Protein AF-A0A9D8TDT0-F1 (afdb_monomer)

Sequence (90 aa):
MENSLFKSVYNPDVLSCIANLSNDEVFTPPELANKIIDMLPQELFENPDTTFLDPCCKSGVFLREIAKRLIKGLEQQIPDLEKRIEHIFS

Structure (mmCIF, N/CA/C/O backbone):
data_AF-A0A9D8TDT0-F1
#
_entry.id   AF-A0A9D8TDT0-F1
#
loop_
_atom_site.group_PDB
_atom_site.id
_atom_site.type_symbol
_atom_site.label_atom_id
_atom_site.label_alt_id
_atom_site.label_comp_id
_atom_site.label_asym_id
_atom_site.label_entity_id
_atom_site.label_seq_id
_atom_site.pdbx_PDB_ins_code
_atom_site.Cartn_x
_atom_site.Cartn_y
_atom_site.Cartn_z
_atom_site.occupancy
_atom_site.B_iso_or_equiv
_atom_site.auth_seq_id
_atom_site.auth_comp_id
_atom_si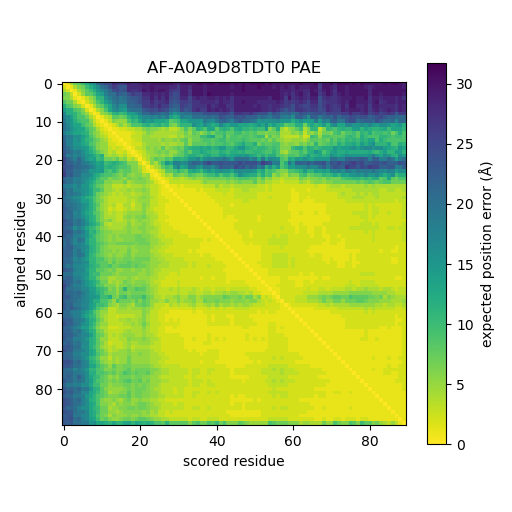te.auth_asym_id
_atom_site.auth_atom_id
_atom_site.pdbx_PDB_model_num
ATOM 1 N N . MET A 1 1 ? 15.304 40.343 2.387 1.00 47.41 1 MET A N 1
ATOM 2 C CA . MET A 1 1 ? 15.051 39.610 1.128 1.00 47.41 1 MET A CA 1
ATOM 3 C C . MET A 1 1 ? 16.013 38.438 1.086 1.00 47.41 1 MET A C 1
ATOM 5 O O . MET A 1 1 ? 17.034 38.498 0.426 1.00 47.41 1 MET A O 1
ATOM 9 N N . GLU A 1 2 ? 15.709 37.407 1.860 1.00 48.09 2 GLU A N 1
ATOM 10 C CA . GLU A 1 2 ? 16.463 36.155 1.925 1.00 48.09 2 GLU A CA 1
ATOM 11 C C . GLU A 1 2 ? 15.439 35.025 2.036 1.00 48.09 2 GLU A C 1
ATOM 13 O O . GLU A 1 2 ? 14.345 35.239 2.556 1.00 48.09 2 GLU A O 1
ATOM 18 N N . ASN A 1 3 ? 15.813 33.851 1.528 1.00 49.75 3 ASN A N 1
ATOM 19 C CA . ASN A 1 3 ? 15.062 32.591 1.522 1.00 49.75 3 ASN A CA 1
ATOM 20 C C . ASN A 1 3 ? 14.094 32.318 0.358 1.00 49.75 3 ASN A C 1
ATOM 22 O O . ASN A 1 3 ? 13.123 31.589 0.515 1.00 49.75 3 ASN A O 1
ATOM 26 N N . SER A 1 4 ? 14.450 32.746 -0.860 1.00 54.66 4 SER A N 1
ATOM 27 C CA . SER A 1 4 ? 14.061 31.996 -2.075 1.00 54.66 4 SER A CA 1
ATOM 28 C C . SER A 1 4 ? 15.078 30.894 -2.442 1.00 54.66 4 SER A C 1
ATOM 30 O O . SER A 1 4 ? 14.868 30.178 -3.420 1.00 54.66 4 SER A O 1
ATOM 32 N N . LEU A 1 5 ? 16.181 30.756 -1.689 1.00 50.47 5 LEU A N 1
ATOM 33 C CA . LEU A 1 5 ? 17.258 29.794 -1.969 1.00 50.47 5 LEU A CA 1
ATOM 34 C C . LEU A 1 5 ? 16.940 28.368 -1.475 1.00 50.47 5 LEU A C 1
ATOM 36 O O . LEU A 1 5 ? 17.522 27.410 -1.965 1.00 50.47 5 LEU A O 1
ATOM 40 N N . PHE A 1 6 ? 15.956 28.209 -0.583 1.00 50.19 6 PHE A N 1
ATOM 41 C CA . PHE A 1 6 ? 15.403 26.909 -0.172 1.00 50.19 6 PHE A CA 1
ATOM 42 C C . PHE A 1 6 ? 14.207 26.491 -1.041 1.00 50.19 6 PHE A C 1
ATOM 44 O O . PHE A 1 6 ? 13.249 25.889 -0.556 1.00 50.19 6 PHE A O 1
ATOM 51 N N . LYS A 1 7 ? 14.223 26.839 -2.334 1.00 47.53 7 LYS A N 1
ATOM 52 C CA . LYS A 1 7 ? 13.244 26.343 -3.307 1.00 47.53 7 LYS A CA 1
ATOM 53 C C . LYS A 1 7 ? 13.470 24.835 -3.459 1.00 47.53 7 LYS A C 1
ATOM 55 O O . LYS A 1 7 ? 14.328 24.430 -4.227 1.00 47.53 7 LYS A O 1
ATOM 60 N N . SER A 1 8 ? 12.755 24.060 -2.640 1.00 58.59 8 SER A N 1
ATOM 61 C CA . SER A 1 8 ? 12.599 22.601 -2.662 1.00 58.59 8 SER A CA 1
ATOM 62 C C . SER A 1 8 ? 13.863 21.832 -3.051 1.00 58.59 8 SER A C 1
ATOM 64 O O . SER A 1 8 ? 14.152 21.682 -4.238 1.00 58.59 8 SER A O 1
ATOM 66 N N . VAL A 1 9 ? 14.575 21.267 -2.072 1.00 59.25 9 VAL A N 1
ATOM 67 C CA . VAL A 1 9 ? 15.515 20.176 -2.360 1.00 59.25 9 VAL A CA 1
ATOM 68 C C . VAL A 1 9 ? 14.733 19.124 -3.147 1.00 59.25 9 VAL A C 1
ATOM 70 O O . VAL A 1 9 ? 13.824 18.495 -2.608 1.00 59.25 9 VAL A O 1
ATOM 73 N N . TYR A 1 10 ? 15.003 19.021 -4.448 1.00 61.97 10 TYR A N 1
ATOM 74 C CA . TYR A 1 10 ? 14.383 18.032 -5.314 1.00 61.97 10 TYR A CA 1
ATOM 75 C C . TYR A 1 10 ? 14.802 16.668 -4.772 1.00 61.97 10 TYR A C 1
AT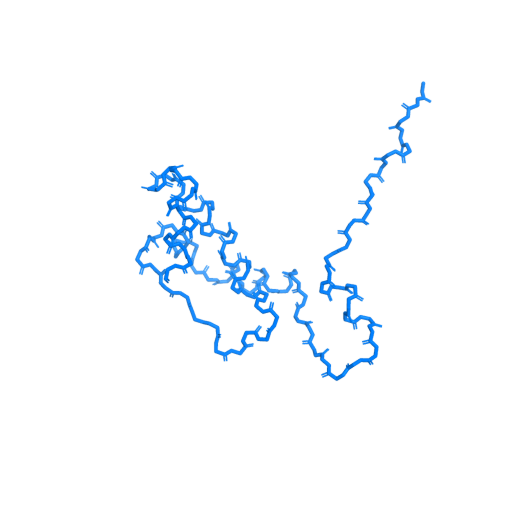OM 77 O O . TYR A 1 10 ? 15.977 16.315 -4.841 1.00 61.97 10 TYR A O 1
ATOM 85 N N . ASN A 1 11 ? 13.854 15.958 -4.159 1.00 69.19 11 ASN A N 1
ATOM 86 C CA . ASN A 1 11 ? 14.054 14.613 -3.640 1.00 69.19 11 ASN A CA 1
ATOM 87 C C . ASN A 1 11 ? 13.397 13.625 -4.616 1.00 69.19 11 ASN A C 1
ATOM 89 O O . ASN A 1 11 ? 12.212 13.320 -4.456 1.00 69.19 11 ASN A O 1
ATOM 93 N N . PRO A 1 12 ? 14.102 13.210 -5.685 1.00 77.25 12 PRO A N 1
ATOM 94 C CA . PRO A 1 12 ? 13.565 12.248 -6.639 1.00 77.25 12 PRO A CA 1
ATOM 95 C C . PRO A 1 12 ? 13.254 10.918 -5.946 1.00 77.25 12 PRO A C 1
ATOM 97 O O . PRO A 1 12 ? 13.981 10.494 -5.048 1.00 77.25 12 PRO A O 1
ATOM 100 N N . ASP A 1 13 ? 12.182 10.243 -6.375 1.00 83.56 13 ASP A N 1
ATOM 101 C CA . ASP A 1 13 ? 11.890 8.887 -5.899 1.00 83.56 13 ASP A CA 1
ATOM 102 C C . ASP A 1 13 ? 13.092 7.978 -6.190 1.00 83.56 13 ASP A C 1
ATOM 104 O O . ASP A 1 13 ? 13.662 8.011 -7.284 1.00 83.56 13 ASP A O 1
ATOM 108 N N . VAL A 1 14 ? 13.472 7.160 -5.206 1.00 83.88 14 VAL A N 1
ATOM 109 C CA . VAL A 1 14 ? 14.628 6.261 -5.307 1.00 83.88 14 VAL A CA 1
ATOM 110 C C . VAL A 1 14 ? 14.534 5.349 -6.532 1.00 83.88 14 VAL A C 1
ATOM 112 O O . VAL A 1 14 ? 15.562 5.083 -7.149 1.00 83.88 14 VAL A O 1
ATOM 115 N N . LEU A 1 15 ? 13.324 4.930 -6.928 1.00 80.62 15 LEU A N 1
ATOM 116 C CA . LEU A 1 15 ? 13.097 4.097 -8.111 1.00 80.62 15 LEU A CA 1
ATOM 117 C C . LEU A 1 15 ? 13.457 4.838 -9.402 1.00 80.62 15 LEU A C 1
ATOM 119 O O . LEU A 1 15 ? 14.023 4.242 -10.315 1.00 80.62 15 LEU A O 1
ATOM 123 N N . SER A 1 16 ? 13.201 6.144 -9.457 1.00 78.62 16 SER A N 1
ATOM 124 C CA . SER A 1 16 ? 13.617 6.992 -10.577 1.00 78.62 16 SER A CA 1
ATOM 125 C C . SER A 1 16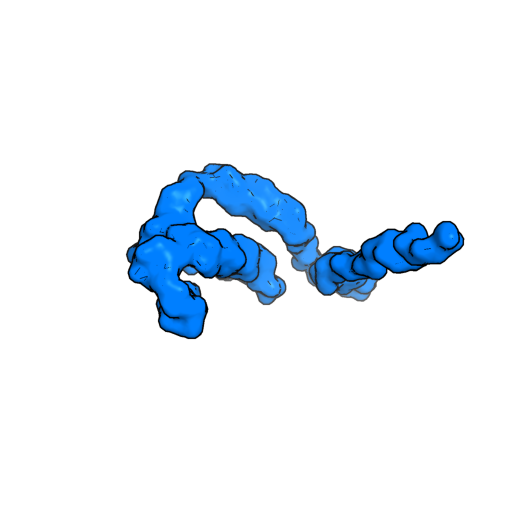 ? 15.136 7.188 -10.608 1.00 78.62 16 SER A C 1
ATOM 127 O O . SER A 1 16 ? 15.718 7.303 -11.684 1.00 78.62 16 SER A O 1
ATOM 129 N N . CYS A 1 17 ? 15.794 7.208 -9.446 1.00 78.69 17 CYS A N 1
ATOM 130 C CA . CYS A 1 17 ? 17.252 7.320 -9.355 1.00 78.69 17 CYS A CA 1
ATOM 131 C C . CYS A 1 17 ? 17.963 6.047 -9.827 1.00 78.69 17 CYS A C 1
ATOM 133 O O . CYS A 1 17 ? 18.901 6.130 -10.617 1.00 78.69 17 CYS A O 1
ATOM 135 N N . ILE A 1 18 ? 17.517 4.877 -9.363 1.00 79.56 18 ILE A N 1
ATOM 136 C CA . ILE A 1 18 ? 18.156 3.589 -9.682 1.00 79.56 18 ILE A CA 1
ATOM 137 C C . ILE A 1 18 ? 17.839 3.091 -11.093 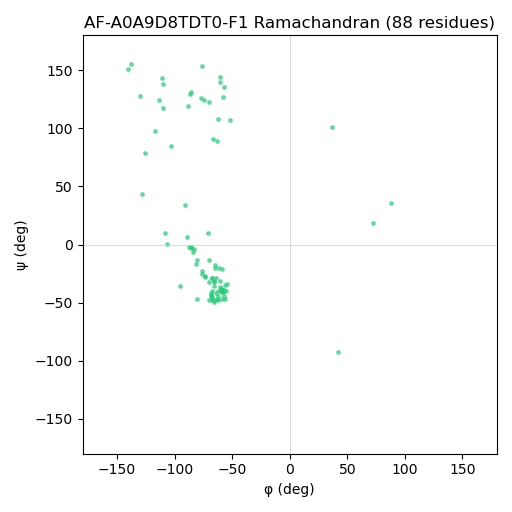1.00 79.56 18 ILE A C 1
ATOM 139 O O . ILE A 1 18 ? 18.657 2.378 -11.661 1.00 79.56 18 ILE A O 1
ATOM 143 N N . ALA A 1 19 ? 16.711 3.495 -11.688 1.00 74.00 19 ALA A N 1
ATOM 144 C CA . ALA A 1 19 ? 16.383 3.159 -13.077 1.00 74.00 19 ALA A CA 1
ATOM 145 C C . ALA A 1 19 ? 17.404 3.707 -14.092 1.00 74.00 19 ALA A C 1
ATOM 147 O O . ALA A 1 19 ? 17.492 3.200 -15.205 1.00 74.00 19 ALA A O 1
ATOM 148 N N . ASN A 1 20 ? 18.185 4.724 -13.711 1.00 68.00 20 ASN A N 1
ATOM 149 C CA . ASN A 1 20 ? 19.256 5.283 -14.539 1.00 68.00 20 ASN A CA 1
ATOM 150 C C . ASN A 1 20 ? 20.596 4.538 -14.395 1.00 68.00 20 ASN A C 1
ATOM 152 O O . ASN A 1 20 ? 21.570 4.903 -15.052 1.00 68.00 20 ASN A O 1
ATOM 156 N N . LEU A 1 21 ? 20.677 3.526 -13.528 1.00 75.25 21 LEU A N 1
ATOM 157 C CA . LEU A 1 21 ? 21.848 2.661 -13.411 1.00 75.25 21 LEU A CA 1
ATOM 158 C C . LEU A 1 21 ? 21.722 1.536 -14.445 1.00 75.25 21 LEU A C 1
ATOM 160 O O . LEU A 1 21 ? 20.673 0.905 -14.535 1.00 75.25 21 LEU A O 1
ATOM 164 N N . SER A 1 22 ? 22.779 1.282 -15.221 1.00 57.12 22 SER A N 1
ATOM 165 C CA . SER A 1 22 ? 22.811 0.215 -16.232 1.00 57.12 22 SER A CA 1
ATOM 166 C C . SER A 1 22 ? 22.663 -1.171 -15.597 1.00 57.12 22 SER A C 1
ATOM 168 O O . SER A 1 22 ? 23.662 -1.802 -15.265 1.00 57.12 22 SER A O 1
ATOM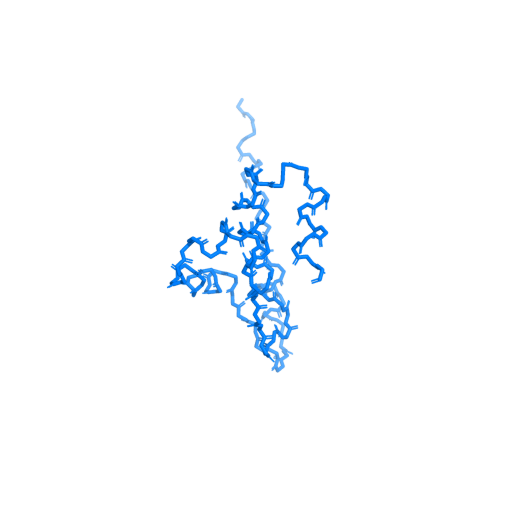 170 N N . ASN A 1 23 ? 21.428 -1.639 -15.443 1.00 70.69 23 ASN A N 1
ATOM 171 C CA . ASN A 1 23 ? 21.069 -2.973 -14.972 1.00 70.69 23 ASN A CA 1
ATOM 172 C C . ASN A 1 23 ? 19.912 -3.513 -15.832 1.00 70.69 23 ASN A C 1
ATOM 174 O O . ASN A 1 23 ? 19.115 -2.731 -16.345 1.00 70.69 23 ASN A O 1
ATOM 178 N N . ASP A 1 24 ? 19.756 -4.837 -15.923 1.00 78.00 24 ASP A N 1
ATOM 179 C CA . ASP A 1 24 ? 18.629 -5.497 -16.624 1.00 78.00 24 ASP A CA 1
ATOM 180 C C . ASP A 1 24 ? 17.278 -5.354 -15.885 1.00 78.00 24 ASP A C 1
ATOM 182 O O . ASP A 1 24 ? 16.276 -5.998 -16.203 1.00 78.00 24 ASP A O 1
ATOM 186 N N . GLU A 1 25 ? 17.237 -4.510 -14.859 1.00 76.75 25 GLU A N 1
ATOM 187 C CA . GLU A 1 25 ? 16.069 -4.292 -14.032 1.00 76.75 25 GLU A CA 1
ATOM 188 C C . GLU A 1 25 ? 15.169 -3.200 -14.606 1.00 76.75 25 GLU A C 1
ATOM 190 O O . GLU A 1 25 ? 15.528 -2.027 -14.663 1.00 76.75 25 GLU A O 1
ATOM 195 N N . VAL A 1 26 ? 13.934 -3.571 -14.933 1.00 78.00 26 VAL A N 1
ATOM 196 C CA . VAL A 1 26 ? 12.887 -2.605 -15.269 1.00 78.00 26 VAL A CA 1
ATOM 197 C C . VAL A 1 26 ? 12.197 -2.148 -13.983 1.00 78.00 26 VAL A C 1
ATOM 199 O O . VAL A 1 26 ? 11.781 -2.967 -13.158 1.00 78.00 26 VAL A O 1
ATOM 202 N N . PHE A 1 27 ? 12.072 -0.834 -13.805 1.00 84.06 27 PHE A N 1
ATOM 203 C CA . PHE A 1 27 ? 11.330 -0.226 -12.702 1.00 84.06 27 PHE A CA 1
ATOM 204 C C . PHE A 1 27 ? 10.111 0.510 -13.241 1.00 84.06 27 PHE A C 1
ATOM 206 O O . PHE A 1 27 ? 10.238 1.410 -14.069 1.00 84.06 27 PHE A O 1
ATOM 213 N N . THR A 1 28 ? 8.925 0.160 -12.747 1.00 88.75 28 THR A N 1
ATOM 214 C CA . THR A 1 28 ? 7.710 0.924 -13.040 1.00 88.75 28 THR A CA 1
ATOM 215 C C . THR A 1 28 ? 7.787 2.276 -12.323 1.00 88.75 28 THR A C 1
ATOM 217 O O . THR A 1 28 ? 7.924 2.296 -11.095 1.00 88.75 28 THR A O 1
ATOM 220 N N . PRO A 1 29 ? 7.688 3.411 -13.041 1.00 90.75 29 PRO A N 1
ATOM 221 C CA . PRO A 1 29 ? 7.697 4.723 -12.408 1.00 90.75 29 PRO A CA 1
ATOM 222 C C . PRO A 1 29 ? 6.517 4.884 -11.434 1.00 90.75 29 PRO A C 1
ATOM 224 O O . PRO A 1 29 ? 5.396 4.506 -11.788 1.00 90.75 29 PRO A O 1
ATOM 227 N N . PRO A 1 30 ? 6.708 5.502 -10.252 1.00 91.69 30 PRO A N 1
ATOM 228 C CA . PRO A 1 30 ? 5.627 5.708 -9.283 1.00 91.69 30 PRO A CA 1
ATOM 229 C C . PRO A 1 30 ? 4.420 6.465 -9.851 1.00 91.69 30 PRO A C 1
ATOM 231 O O . PRO A 1 30 ? 3.283 6.176 -9.489 1.00 91.69 30 PRO A O 1
ATOM 234 N N . GLU A 1 31 ? 4.644 7.417 -10.762 1.00 93.56 31 GLU A N 1
ATOM 235 C CA . GLU A 1 31 ? 3.564 8.151 -11.435 1.00 93.56 31 GLU A CA 1
ATOM 236 C C . GLU A 1 31 ? 2.706 7.222 -12.306 1.00 93.56 31 GLU A C 1
ATOM 238 O O . GLU A 1 31 ? 1.480 7.310 -12.295 1.00 93.56 31 GLU A O 1
ATOM 243 N N . LEU A 1 32 ? 3.343 6.297 -13.032 1.00 94.50 32 LEU A N 1
ATOM 244 C CA . LEU A 1 32 ? 2.637 5.321 -13.856 1.00 94.50 32 LEU A CA 1
ATOM 245 C C . LEU A 1 32 ? 1.864 4.322 -12.989 1.00 94.50 32 LEU A C 1
ATOM 247 O O . LEU A 1 32 ? 0.706 4.038 -13.284 1.00 94.50 32 LEU A O 1
ATOM 251 N N . ALA A 1 33 ? 2.475 3.833 -11.906 1.00 95.88 33 ALA A N 1
ATOM 252 C CA . ALA A 1 33 ? 1.792 2.962 -10.952 1.00 95.88 33 ALA A CA 1
ATOM 253 C C . ALA A 1 33 ? 0.538 3.644 -10.381 1.00 95.88 33 ALA A C 1
ATOM 255 O O . ALA A 1 33 ? -0.533 3.045 -10.365 1.00 95.88 33 ALA A O 1
ATOM 256 N N . ASN A 1 34 ? 0.638 4.921 -9.998 1.00 96.88 34 ASN A N 1
ATOM 257 C CA . ASN A 1 34 ? -0.508 5.686 -9.513 1.00 96.88 34 ASN A CA 1
ATOM 258 C C . ASN A 1 34 ? -1.606 5.847 -10.572 1.00 96.88 34 ASN A C 1
ATOM 260 O O . ASN A 1 34 ? -2.754 5.571 -10.249 1.00 96.88 34 ASN A O 1
ATOM 264 N N . LYS A 1 35 ? -1.268 6.164 -11.831 1.00 98.06 35 LYS A N 1
ATOM 265 C CA . LYS A 1 35 ? -2.257 6.233 -12.928 1.00 98.06 35 LYS A CA 1
ATOM 266 C C . LYS A 1 35 ? -3.027 4.927 -13.112 1.00 98.06 35 LYS A C 1
ATOM 268 O O . LYS A 1 35 ? -4.218 4.967 -13.385 1.00 98.06 35 LYS A O 1
ATOM 273 N N . ILE A 1 36 ? -2.358 3.782 -12.972 1.00 97.19 36 ILE A N 1
ATOM 274 C CA . ILE A 1 36 ? -3.007 2.465 -13.050 1.00 97.19 36 ILE A CA 1
ATOM 275 C C . ILE A 1 36 ? -3.924 2.246 -11.841 1.00 97.19 36 ILE A C 1
ATOM 277 O O . ILE A 1 36 ? -5.055 1.801 -12.006 1.00 97.19 36 ILE A O 1
ATOM 281 N N . ILE A 1 37 ? -3.469 2.575 -10.630 1.00 97.88 37 ILE A N 1
ATOM 282 C CA . ILE A 1 37 ? -4.271 2.411 -9.408 1.00 97.88 37 ILE A CA 1
ATOM 283 C C . ILE A 1 37 ? -5.494 3.348 -9.412 1.00 97.88 37 ILE A C 1
ATOM 285 O O . ILE A 1 37 ? -6.556 2.967 -8.926 1.00 97.88 37 ILE A O 1
ATOM 289 N N . ASP A 1 38 ? -5.389 4.532 -10.015 1.00 97.81 38 ASP A N 1
ATOM 290 C CA . ASP A 1 38 ? -6.504 5.476 -10.180 1.00 97.81 38 ASP A CA 1
ATOM 291 C C . ASP A 1 38 ? -7.618 4.933 -11.097 1.00 97.81 38 ASP A C 1
ATOM 293 O O . ASP A 1 38 ? -8.741 5.432 -11.063 1.00 97.81 38 ASP A O 1
ATOM 297 N N . MET A 1 39 ? -7.338 3.897 -11.899 1.00 97.75 39 MET A N 1
ATOM 298 C CA . MET A 1 39 ? -8.352 3.211 -12.712 1.00 97.75 39 MET A CA 1
ATOM 299 C C . MET A 1 39 ? -9.180 2.196 -11.914 1.00 97.75 39 MET A C 1
ATOM 301 O O . MET A 1 39 ? -10.191 1.710 -12.421 1.00 97.75 39 MET A O 1
ATOM 305 N N . LEU A 1 40 ? -8.757 1.840 -10.697 1.00 97.81 40 LEU A N 1
ATOM 306 C CA . LEU A 1 40 ? -9.522 0.955 -9.822 1.00 97.81 40 LEU A CA 1
ATOM 307 C C . LEU A 1 40 ? -10.702 1.715 -9.185 1.00 97.81 40 LEU A C 1
ATOM 309 O O . LEU A 1 40 ? -10.612 2.931 -8.998 1.00 97.81 40 LEU A O 1
ATOM 313 N N . PRO A 1 41 ? -11.800 1.032 -8.813 1.00 98.19 41 PRO A N 1
ATOM 314 C CA . PRO A 1 41 ? -12.845 1.641 -7.995 1.00 98.19 41 PRO A CA 1
ATOM 315 C C . PRO A 1 41 ? -12.254 2.146 -6.672 1.00 98.19 41 PRO A C 1
ATOM 317 O O . PRO A 1 41 ? -11.549 1.410 -5.980 1.00 98.19 41 PRO A O 1
ATOM 320 N N . GLN A 1 42 ? -12.477 3.417 -6.340 1.00 97.06 42 GLN A N 1
ATOM 321 C CA . GLN A 1 42 ? -11.784 4.058 -5.216 1.00 97.06 42 GLN A CA 1
ATOM 322 C C . GLN A 1 42 ? -12.354 3.632 -3.856 1.00 97.06 42 GLN A C 1
ATOM 324 O O . GLN A 1 42 ? -11.629 3.632 -2.863 1.00 97.06 42 GLN A O 1
ATOM 329 N N . GLU A 1 43 ? -13.601 3.161 -3.824 1.00 97.31 43 GLU A N 1
ATOM 330 C CA . GLU A 1 43 ? -14.242 2.555 -2.654 1.00 97.31 43 GLU A CA 1
ATOM 331 C C . GLU A 1 43 ? -13.494 1.316 -2.126 1.00 97.31 43 GLU A C 1
ATOM 333 O O . GLU A 1 43 ? -13.609 0.975 -0.950 1.00 97.31 43 GLU A O 1
ATOM 338 N N . LEU A 1 44 ? -12.665 0.672 -2.960 1.00 98.12 44 LEU A N 1
ATOM 339 C CA . LEU A 1 44 ? -11.808 -0.443 -2.544 1.00 98.12 44 LEU A CA 1
ATOM 340 C C . LEU A 1 44 ? -10.808 -0.035 -1.455 1.00 98.12 44 LEU A C 1
ATOM 342 O O . LEU A 1 44 ? -10.453 -0.852 -0.610 1.00 98.12 44 LEU A O 1
ATOM 346 N N . PHE A 1 45 ? -10.360 1.225 -1.450 1.00 98.31 45 PHE A N 1
ATOM 347 C CA . PHE A 1 45 ? -9.420 1.736 -0.446 1.00 98.31 45 PHE A CA 1
ATOM 348 C C . PHE A 1 45 ? -10.109 2.191 0.846 1.00 98.31 45 PHE A C 1
ATOM 350 O O . PHE A 1 45 ? -9.433 2.534 1.816 1.00 98.31 45 PHE A O 1
ATOM 357 N N . GLU A 1 46 ? -11.441 2.192 0.856 1.00 98.12 46 GLU A N 1
ATOM 358 C CA . GLU A 1 46 ? -12.282 2.562 1.992 1.00 98.12 46 GLU A CA 1
ATOM 359 C C . GLU A 1 46 ? -12.940 1.337 2.639 1.00 98.12 46 GLU A C 1
ATOM 361 O O . GLU A 1 46 ? -13.668 1.488 3.609 1.00 98.12 46 GLU A O 1
ATOM 366 N N . ASN A 1 47 ? -12.703 0.118 2.149 1.00 97.81 47 ASN A N 1
ATOM 367 C CA . ASN A 1 47 ? -13.262 -1.099 2.734 1.00 97.81 47 ASN A CA 1
ATOM 368 C C . ASN A 1 47 ? -12.154 -1.935 3.411 1.00 97.81 47 ASN A C 1
ATOM 370 O O . ASN A 1 47 ? -11.260 -2.406 2.702 1.00 97.81 47 ASN A O 1
ATOM 374 N N . PRO A 1 48 ? -12.205 -2.156 4.744 1.00 97.25 48 PRO A N 1
ATOM 375 C CA . PRO A 1 48 ? -11.181 -2.899 5.480 1.00 97.25 48 PRO A CA 1
ATOM 376 C C . PRO A 1 48 ? -11.090 -4.376 5.074 1.00 97.25 48 PRO A C 1
ATOM 378 O O . PRO A 1 48 ? -10.041 -4.978 5.279 1.00 97.25 48 PRO A O 1
ATOM 381 N N . ASP A 1 49 ? -12.131 -4.943 4.460 1.00 97.44 49 ASP A N 1
ATOM 382 C CA . ASP A 1 49 ? -12.146 -6.342 4.014 1.00 97.44 49 ASP A CA 1
ATOM 383 C C . ASP A 1 49 ? -11.531 -6.534 2.612 1.00 97.44 49 ASP A C 1
ATOM 385 O O . ASP A 1 49 ? -11.441 -7.657 2.110 1.00 97.44 49 ASP A O 1
ATOM 389 N N . THR A 1 50 ? -11.113 -5.453 1.942 1.00 97.69 50 THR A N 1
ATOM 390 C CA . THR A 1 50 ? -10.500 -5.541 0.609 1.00 97.69 50 THR A CA 1
ATOM 391 C C . THR A 1 50 ? -9.054 -6.019 0.702 1.00 97.69 50 THR A C 1
ATOM 393 O O . THR A 1 50 ? -8.220 -5.392 1.351 1.00 97.69 50 THR A O 1
ATOM 396 N N . THR A 1 51 ? -8.720 -7.080 -0.036 1.00 96.69 51 THR A N 1
ATOM 397 C CA . THR A 1 51 ? -7.344 -7.582 -0.176 1.00 96.69 51 THR A CA 1
ATOM 398 C C . THR A 1 51 ? -6.805 -7.324 -1.582 1.00 96.69 51 THR A C 1
ATOM 400 O O . THR A 1 51 ? -7.496 -7.551 -2.576 1.00 96.69 51 THR A O 1
A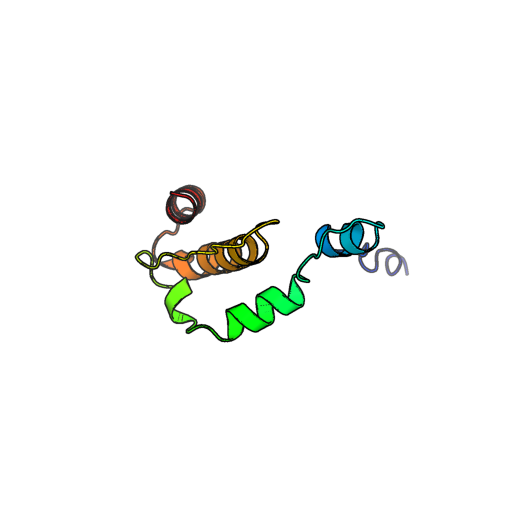TOM 403 N N . PHE A 1 52 ? -5.545 -6.892 -1.676 1.00 97.19 52 PHE A N 1
ATOM 404 C CA . PHE A 1 52 ? -4.845 -6.650 -2.940 1.00 97.19 52 PHE A CA 1
ATOM 405 C C . PHE A 1 52 ? -3.737 -7.684 -3.154 1.00 97.19 52 PHE A C 1
ATOM 407 O O . PHE A 1 52 ? -3.050 -8.072 -2.213 1.00 97.19 52 PHE A O 1
ATOM 414 N N . LEU A 1 53 ? -3.532 -8.099 -4.406 1.00 96.25 53 LEU A N 1
ATOM 415 C CA . LEU A 1 53 ? -2.482 -9.036 -4.802 1.00 96.25 53 LEU A CA 1
ATOM 416 C C . LEU A 1 53 ? -1.700 -8.465 -5.986 1.00 96.25 53 LEU A C 1
ATOM 418 O O . LEU A 1 53 ? -2.285 -8.134 -7.015 1.00 96.25 53 LEU A O 1
ATOM 422 N N . ASP A 1 54 ? -0.377 -8.414 -5.854 1.00 95.56 54 ASP A N 1
ATOM 423 C CA . ASP A 1 54 ? 0.545 -8.142 -6.956 1.00 95.56 54 ASP A CA 1
ATOM 424 C C . ASP A 1 54 ? 1.439 -9.377 -7.173 1.00 95.56 54 ASP A C 1
ATOM 426 O O . ASP A 1 54 ? 2.415 -9.566 -6.440 1.00 95.56 54 ASP A O 1
ATOM 430 N N . PRO A 1 55 ? 1.114 -10.252 -8.146 1.00 93.88 55 PRO A N 1
ATOM 431 C CA . PRO A 1 55 ? 1.859 -11.489 -8.377 1.00 93.88 55 PRO A CA 1
ATOM 432 C C . PRO A 1 55 ? 3.266 -11.252 -8.949 1.00 93.88 55 PRO A C 1
ATOM 434 O O . PRO A 1 55 ? 4.080 -12.174 -8.956 1.00 93.88 55 PRO A O 1
ATOM 437 N N . CYS A 1 56 ? 3.567 -10.037 -9.420 1.00 92.06 56 CYS A N 1
ATOM 438 C CA . CYS A 1 56 ? 4.816 -9.689 -10.096 1.00 92.06 56 CYS A CA 1
ATOM 439 C C . CYS A 1 56 ? 5.466 -8.457 -9.448 1.00 92.06 56 CYS A C 1
ATOM 441 O O . CYS A 1 56 ? 5.955 -7.563 -10.140 1.00 92.06 56 CYS A O 1
ATOM 443 N N . CYS A 1 57 ? 5.480 -8.411 -8.114 1.00 90.19 57 CYS A N 1
ATOM 444 C CA . CYS A 1 57 ? 5.708 -7.163 -7.395 1.00 90.19 57 CYS A CA 1
ATOM 445 C C . CYS A 1 57 ? 7.117 -6.569 -7.541 1.00 90.19 57 CYS A C 1
ATOM 447 O O . CYS A 1 57 ? 7.243 -5.349 -7.482 1.00 90.19 57 CYS A O 1
ATOM 449 N N . LYS A 1 58 ? 8.169 -7.377 -7.755 1.00 89.88 58 LYS A N 1
ATOM 450 C CA . LYS A 1 58 ? 9.594 -6.966 -7.810 1.00 89.88 58 LYS A CA 1
ATOM 451 C C . LYS A 1 58 ? 9.962 -5.945 -6.718 1.00 89.88 58 LYS A C 1
ATOM 453 O O . LYS A 1 58 ? 10.320 -6.335 -5.616 1.00 89.88 58 LYS A O 1
ATOM 458 N N . SER A 1 59 ? 9.886 -4.644 -7.013 1.00 88.62 59 SER A N 1
ATOM 459 C CA . SER A 1 59 ? 10.182 -3.545 -6.080 1.00 88.62 59 SER A CA 1
ATOM 460 C C . SER A 1 59 ? 9.016 -3.169 -5.154 1.00 88.62 59 SER A C 1
ATOM 462 O O . SER A 1 59 ? 9.161 -2.283 -4.314 1.00 88.62 59 SER A O 1
ATOM 464 N N . GLY A 1 60 ? 7.850 -3.790 -5.325 1.00 93.88 60 GLY A N 1
ATOM 465 C CA . GLY A 1 60 ? 6.640 -3.554 -4.544 1.00 93.88 60 GLY A CA 1
ATOM 466 C C . GLY A 1 60 ? 5.953 -2.222 -4.839 1.00 93.88 60 GLY A C 1
ATOM 467 O O . GLY A 1 60 ? 5.174 -1.758 -4.014 1.00 93.88 60 GLY A O 1
ATOM 468 N N . VAL A 1 61 ? 6.233 -1.571 -5.975 1.00 95.50 61 VAL A N 1
ATOM 469 C CA . VAL A 1 61 ? 5.740 -0.207 -6.247 1.00 95.50 61 VAL A CA 1
ATOM 470 C C . VAL A 1 61 ? 4.212 -0.109 -6.229 1.00 95.50 61 VAL A C 1
ATOM 472 O O . VAL A 1 61 ? 3.690 0.828 -5.635 1.00 95.50 61 VAL A O 1
ATOM 475 N N . PHE A 1 62 ? 3.479 -1.087 -6.772 1.00 96.81 62 PHE A N 1
ATOM 476 C CA . PHE A 1 62 ? 2.015 -1.085 -6.696 1.00 96.81 62 PHE A CA 1
ATOM 477 C C . PHE A 1 62 ? 1.521 -1.246 -5.258 1.00 96.81 62 PHE A C 1
ATOM 479 O O . PHE A 1 62 ? 0.740 -0.422 -4.790 1.00 96.81 62 PHE A O 1
ATOM 486 N N . LEU A 1 63 ? 2.035 -2.241 -4.528 1.00 97.12 63 LEU A N 1
ATOM 487 C CA . LEU A 1 63 ? 1.671 -2.485 -3.126 1.00 97.12 63 LEU A CA 1
ATOM 488 C C . LEU A 1 63 ? 1.987 -1.279 -2.229 1.00 97.12 63 LEU A C 1
ATOM 490 O O . LEU A 1 63 ? 1.182 -0.912 -1.378 1.00 97.12 63 LEU A O 1
ATOM 494 N N . ARG A 1 64 ? 3.114 -0.598 -2.466 1.00 96.69 64 ARG A N 1
ATOM 495 C CA . ARG A 1 64 ? 3.505 0.628 -1.758 1.00 96.69 64 ARG A CA 1
ATOM 496 C C . ARG A 1 64 ? 2.508 1.764 -1.982 1.00 96.69 64 ARG A C 1
ATOM 498 O O . ARG A 1 64 ? 2.117 2.437 -1.030 1.00 96.69 64 ARG A O 1
ATOM 505 N N . GLU A 1 65 ? 2.114 2.011 -3.230 1.00 97.62 65 GLU A N 1
ATOM 506 C CA . GLU A 1 65 ? 1.161 3.080 -3.551 1.00 97.62 65 GLU A CA 1
ATOM 507 C C . GLU A 1 65 ? -0.284 2.724 -3.136 1.00 97.62 65 GLU A C 1
ATOM 509 O O . GLU A 1 65 ? -1.056 3.622 -2.793 1.00 97.62 65 GLU A O 1
ATOM 514 N N . ILE A 1 66 ? -0.642 1.436 -3.092 1.00 98.25 66 ILE A N 1
ATOM 515 C CA . ILE A 1 66 ? -1.901 0.937 -2.512 1.00 98.25 66 ILE A CA 1
ATOM 516 C C . ILE A 1 66 ? -1.916 1.149 -0.993 1.00 98.25 66 ILE A C 1
ATOM 518 O O . ILE A 1 66 ? -2.872 1.720 -0.471 1.00 98.25 66 ILE A O 1
ATOM 522 N N . ALA A 1 67 ? -0.844 0.780 -0.286 1.00 98.06 67 ALA A N 1
ATOM 523 C CA . ALA A 1 67 ? -0.744 0.956 1.163 1.00 98.06 67 ALA A CA 1
ATOM 524 C C . ALA A 1 67 ? -0.916 2.429 1.571 1.00 98.06 67 ALA A C 1
ATOM 526 O O . ALA A 1 67 ? -1.648 2.728 2.510 1.00 98.06 67 ALA A O 1
ATOM 527 N N . LYS A 1 68 ? -0.330 3.375 0.820 1.00 97.88 68 LYS A N 1
ATOM 528 C CA . LYS A 1 68 ? -0.548 4.819 1.042 1.00 97.88 68 LYS A CA 1
ATOM 529 C C . LYS A 1 68 ? -2.024 5.219 0.932 1.00 97.88 68 LYS A C 1
ATOM 531 O O . LYS A 1 68 ? -2.488 6.033 1.730 1.00 97.88 68 LYS A O 1
ATOM 536 N N . ARG A 1 69 ? -2.755 4.669 -0.046 1.00 98.38 69 ARG A N 1
ATOM 537 C CA . ARG A 1 69 ? -4.196 4.925 -0.213 1.00 98.38 69 ARG A CA 1
ATOM 538 C C . ARG A 1 69 ? -4.997 4.324 0.938 1.00 98.38 69 ARG A C 1
ATOM 540 O O . ARG A 1 69 ? -5.807 5.042 1.508 1.00 98.38 69 ARG A O 1
ATOM 547 N N . LEU A 1 70 ? -4.714 3.083 1.338 1.00 98.56 70 LEU A N 1
ATOM 548 C CA . LEU A 1 70 ? -5.379 2.415 2.466 1.00 98.56 70 LEU A CA 1
ATOM 549 C C . LEU A 1 70 ? -5.136 3.126 3.803 1.00 98.56 70 LEU A C 1
ATOM 551 O O . LEU A 1 70 ? -6.069 3.295 4.586 1.00 98.56 70 LEU A O 1
ATOM 555 N N . ILE A 1 71 ? -3.912 3.616 4.047 1.00 98.50 71 ILE A N 1
ATOM 556 C CA . ILE A 1 71 ? -3.596 4.403 5.250 1.00 98.50 71 ILE A CA 1
ATOM 557 C C . ILE A 1 71 ? -4.533 5.608 5.352 1.00 98.50 71 ILE A C 1
ATOM 559 O O . ILE A 1 71 ? -4.990 5.923 6.444 1.00 98.50 71 ILE A O 1
ATOM 563 N N . LYS A 1 72 ? -4.855 6.273 4.240 1.00 98.38 72 LYS A N 1
ATOM 564 C CA . LYS A 1 72 ? -5.794 7.401 4.236 1.00 98.38 72 LYS A CA 1
ATOM 565 C C . LYS A 1 72 ? -7.262 6.948 4.239 1.00 98.38 72 LYS A C 1
ATOM 567 O O . LYS A 1 72 ? -8.053 7.472 5.013 1.00 98.38 72 LYS A O 1
ATOM 572 N N . GLY A 1 73 ? -7.627 5.996 3.386 1.00 98.19 73 GLY A N 1
ATOM 573 C CA . GLY A 1 73 ? -9.016 5.577 3.164 1.00 98.19 73 GLY A CA 1
ATOM 574 C C . GLY A 1 73 ? -9.652 4.874 4.364 1.00 98.19 73 GLY A C 1
ATOM 575 O O . GLY A 1 73 ? -10.847 5.025 4.603 1.00 98.19 73 GLY A O 1
ATOM 576 N N . LEU A 1 74 ? -8.856 4.194 5.193 1.00 98.56 74 LEU A N 1
ATOM 577 C CA . LEU A 1 74 ? -9.348 3.507 6.392 1.00 98.56 74 LEU A CA 1
ATOM 578 C C . LEU A 1 74 ? -9.365 4.392 7.651 1.00 98.56 74 LEU A C 1
ATOM 580 O O . LEU A 1 74 ? -9.673 3.902 8.738 1.00 98.56 74 LEU A O 1
ATOM 584 N N . GLU A 1 75 ? -9.072 5.693 7.539 1.00 98.44 75 GLU A N 1
ATOM 585 C CA . GLU A 1 75 ? -8.94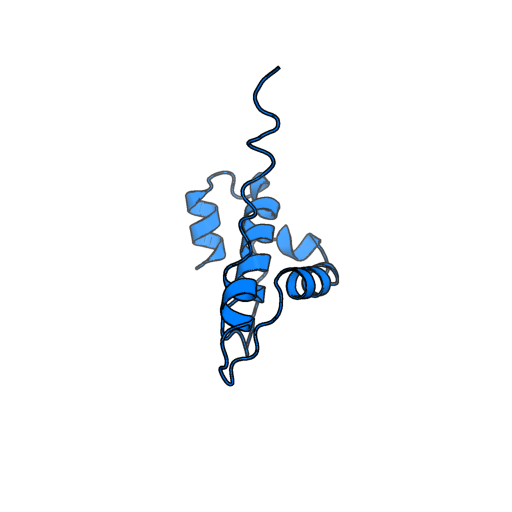2 6.589 8.696 1.00 98.44 75 GLU A CA 1
ATOM 586 C C . GLU A 1 75 ? -10.189 6.692 9.566 1.00 98.44 75 GLU A C 1
ATOM 588 O O . GLU A 1 75 ? -10.087 6.714 10.791 1.00 98.44 75 GLU A O 1
ATOM 593 N N . GLN A 1 76 ? -11.366 6.693 8.952 1.00 97.81 76 GLN A N 1
ATOM 594 C CA . GLN A 1 76 ? -12.625 6.796 9.688 1.00 97.81 76 GLN A CA 1
ATOM 595 C C . GLN A 1 76 ? -12.992 5.501 10.429 1.00 97.81 76 GLN A C 1
ATOM 597 O O . GLN A 1 76 ? -13.680 5.548 11.444 1.00 97.81 76 GLN A O 1
ATOM 602 N N . GLN A 1 77 ? -12.535 4.347 9.937 1.00 98.19 77 GLN A N 1
ATOM 603 C CA . GLN A 1 77 ? -12.893 3.029 10.479 1.00 98.19 77 GLN A CA 1
ATOM 604 C C . GLN A 1 77 ? -11.864 2.504 11.477 1.00 98.19 77 GLN A C 1
ATOM 606 O O . GLN A 1 77 ? -12.231 1.879 12.469 1.00 98.19 77 GLN A O 1
ATOM 611 N N . ILE A 1 78 ? -10.581 2.791 11.243 1.00 98.06 78 ILE A N 1
ATOM 612 C CA . ILE A 1 78 ? -9.474 2.420 12.126 1.00 98.06 78 ILE A CA 1
ATOM 613 C C . ILE A 1 78 ? -8.695 3.699 12.468 1.00 98.06 78 ILE A C 1
ATOM 615 O O . ILE A 1 78 ? -7.655 3.952 11.861 1.00 98.06 78 ILE A O 1
ATOM 619 N N . PRO A 1 79 ? -9.171 4.550 13.401 1.00 98.38 79 PRO A N 1
ATOM 620 C CA . PRO A 1 79 ? -8.584 5.876 13.645 1.00 98.38 79 PRO A CA 1
ATOM 621 C C . PRO A 1 79 ? -7.144 5.849 14.161 1.00 98.38 79 PRO A C 1
ATOM 623 O O . PRO A 1 79 ? -6.369 6.761 13.882 1.00 98.38 79 PRO A O 1
ATOM 626 N N . ASP A 1 80 ? -6.772 4.791 14.876 1.00 98.56 80 ASP A N 1
ATOM 627 C CA . ASP A 1 80 ? -5.410 4.583 15.354 1.00 98.56 80 ASP A CA 1
ATOM 628 C C . ASP A 1 80 ? -4.481 4.163 14.203 1.00 98.56 80 ASP A C 1
ATOM 630 O O . ASP A 1 80 ? -4.756 3.195 13.490 1.00 98.56 80 ASP A O 1
ATOM 634 N N . LEU A 1 81 ? -3.390 4.909 14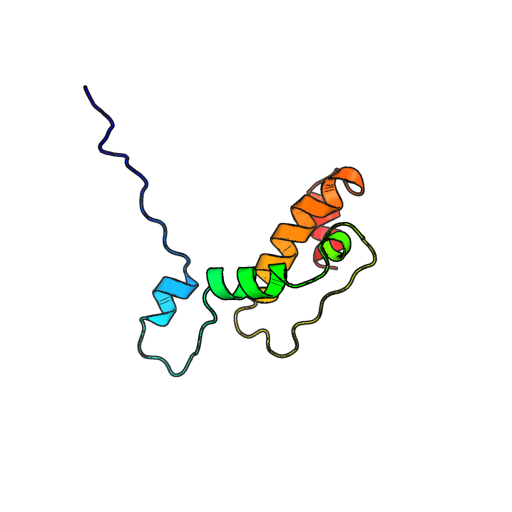.004 1.00 98.19 81 LEU A N 1
ATOM 635 C CA . LEU A 1 81 ? -2.485 4.692 12.875 1.00 98.19 81 LEU A CA 1
ATOM 636 C C . LEU A 1 81 ? -1.738 3.357 12.979 1.00 98.19 81 LEU A C 1
ATOM 638 O O . LEU A 1 81 ? -1.571 2.690 11.960 1.00 98.19 81 LEU A O 1
ATOM 642 N N . GLU A 1 82 ? -1.300 2.965 14.177 1.00 98.31 82 GLU A N 1
ATOM 643 C CA . GLU A 1 82 ? -0.544 1.723 14.372 1.00 98.31 82 GLU A CA 1
ATOM 644 C C . GLU A 1 82 ? -1.417 0.508 14.059 1.00 98.31 82 GLU A C 1
ATOM 646 O O . GLU A 1 82 ? -1.029 -0.320 13.236 1.00 98.31 82 GLU A O 1
ATOM 651 N N . LYS A 1 83 ? -2.643 0.463 14.596 1.00 98.38 83 LYS A N 1
ATOM 652 C CA . LYS A 1 83 ? -3.625 -0.588 14.283 1.00 98.38 83 LYS A CA 1
ATOM 653 C C . LYS A 1 83 ? -3.995 -0.627 12.804 1.00 98.38 83 LYS A C 1
ATOM 655 O O . LYS A 1 83 ? -4.221 -1.698 12.253 1.00 98.38 83 LYS A O 1
ATOM 660 N N . ARG A 1 84 ? -4.075 0.532 12.143 1.00 98.38 84 ARG A N 1
ATOM 661 C CA . ARG A 1 84 ? -4.372 0.602 10.705 1.00 98.38 84 ARG A CA 1
ATOM 662 C C . ARG A 1 84 ? -3.227 0.045 9.869 1.00 98.38 84 ARG A C 1
ATOM 664 O O . ARG A 1 84 ? -3.477 -0.666 8.905 1.00 98.38 84 ARG A O 1
ATOM 671 N N . ILE A 1 85 ? -1.9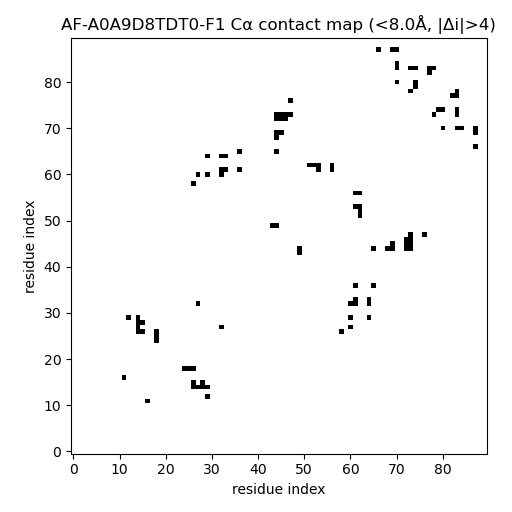85 0.357 10.234 1.00 98.12 85 ILE A N 1
ATOM 672 C CA . ILE A 1 85 ? -0.793 -0.213 9.597 1.00 98.12 85 ILE A CA 1
ATOM 673 C C . ILE A 1 85 ? -0.758 -1.726 9.824 1.00 98.12 85 ILE A C 1
ATOM 675 O O . ILE A 1 85 ? -0.569 -2.463 8.862 1.00 98.12 85 ILE A O 1
ATOM 679 N N . GLU A 1 86 ? -0.993 -2.187 11.054 1.00 98.12 86 GLU A N 1
ATOM 680 C CA . GLU A 1 86 ? -1.067 -3.616 11.378 1.00 98.12 86 GLU A CA 1
ATOM 681 C C . GLU A 1 86 ? -2.116 -4.329 10.517 1.00 98.12 86 GLU A C 1
ATOM 683 O O . GLU A 1 86 ? -1.799 -5.332 9.892 1.00 98.12 86 GLU A O 1
ATOM 688 N N . HIS A 1 87 ? -3.318 -3.758 10.387 1.00 97.94 87 HIS A N 1
ATOM 689 C CA . HIS A 1 87 ? -4.373 -4.279 9.510 1.00 97.94 87 HIS A CA 1
ATOM 690 C C . HIS A 1 87 ? -3.943 -4.349 8.036 1.00 97.94 87 HIS A C 1
ATOM 692 O O . HIS A 1 87 ? -4.143 -5.364 7.377 1.00 97.94 87 HIS A O 1
ATOM 698 N N . ILE A 1 88 ? -3.327 -3.284 7.507 1.00 98.19 88 ILE A N 1
ATOM 699 C CA . ILE A 1 88 ? -2.926 -3.192 6.090 1.00 98.19 88 ILE A CA 1
ATOM 700 C C . ILE A 1 88 ? -1.835 -4.208 5.720 1.00 98.19 88 ILE A C 1
ATOM 702 O O . ILE A 1 88 ? -1.782 -4.641 4.568 1.00 98.19 88 ILE A O 1
ATOM 706 N N . PHE A 1 89 ? -0.955 -4.553 6.661 1.00 96.50 89 PHE A N 1
ATOM 707 C CA . PHE A 1 89 ? 0.191 -5.439 6.426 1.00 96.50 89 PHE A CA 1
ATOM 708 C C . PHE A 1 89 ? 0.047 -6.832 7.060 1.00 96.50 89 PHE A C 1
ATOM 710 O O . PHE A 1 89 ? 1.035 -7.572 7.088 1.00 96.50 89 PHE A O 1
ATOM 717 N N . SER A 1 90 ? -1.141 -7.169 7.573 1.00 90.12 90 SER A N 1
ATOM 718 C CA . SER A 1 90 ? -1.445 -8.496 8.132 1.00 90.12 90 SER A CA 1
ATOM 719 C C . SER A 1 90 ? -1.613 -9.596 7.087 1.00 90.12 90 SER A C 1
ATOM 721 O O . SER A 1 90 ? -1.966 -9.283 5.927 1.00 90.12 90 SER A O 1
#

Mean predicted aligned error: 7.67 Å

Solvent-accessible surface area (backbone atoms only — not comparable to full-atom values): 5932 Å² total; per-residue (Å²): 145,80,78,77,82,74,66,64,85,84,77,74,56,66,65,67,61,55,57,74,47,99,59,99,66,86,67,82,52,71,71,59,46,48,59,58,58,69,73,46,73,69,65,55,37,52,40,92,87,62,82,87,87,68,96,81,43,88,89,35,57,60,62,53,58,48,49,58,44,35,64,58,44,34,37,87,82,40,72,50,64,67,63,39,50,51,63,75,72,104

Secondary structure (DSSP, 8-state):
---STTS------HHHHHTTSSSS-----HHHHHHHHTTS-GGGGG-TT-----TT-TTTHHHHHHHHHHHHHTTTTS-SHHHHHHHHT-

Radius of gyration: 16.75 Å; Cα contacts (8 Å, |Δi|>4): 57; chains: 1; bounding box: 37×51×32 Å

pLDDT: mean 87.79, std 15.21, range [47.41, 98.56]

Foldseek 3Di:
DDPPVPVDPPDDDVLVVCCPPPDPDDGDDLVNLVVVVVPDDLCLLQDLPRDDDDPPCVVPSNLVVSLVSNLVNPCVVCVDSVVSNVSSVD